Protein AF-A0A397G565-F1 (afdb_monomer_lite)

Radius of gyration: 25.74 Å; chains: 1; bounding box: 49×47×87 Å

Foldseek 3Di:
DEEPDPVCDDVVVVVCVVVVHDDDYDPDCVVCVVVVVVVVVLVVVLVVVQVVVVVVDDPPDGDPCSVVCSVVVVVCQQQDQDPQQRGGVVVCVVDPDTDTDDPDDDPDDDPDPDDDDDPPDDDDPPPDDPPDDDDDDDD

pLDDT: mean 76.7, std 20.08, range [26.91, 94.38]

InterPro domains:
  IPR001584 Integrase, catalytic core [PS50994] (1-97)
  IPR012337 Ribonuclease H-like superfamily [SSF53098] (2-96)
  IPR036397 Ribonuclease H superfamily [G3DSA:3.30.420.10] (1-128)

Sequence (139 aa):
MVDKGTEFRGEVIFLANKYNVKIYIARNKESMGIVERFNRSFEEYIYRIQDAVEMRLPPGERCREWIDNAPIFLKQYDNSVNRMIGMSPAEARKKKHVYRLASKPRKGPMGFDEEKLSFHVSVRKISTKKSTDPLLDYR

Secondary structure (DSSP, 8-state):
-B-S-GGGSTHHHHHHHHTT----B-SSGGGGHHHHHHHHHHHHHHHHHHHHHHTTSPTT----HHHHHHHHHHHHHHHSPBTTTTB-HHHHTTSS--PPPPSS---S--SS------TT-------------------

Structure (mmCIF, N/CA/C/O backbone):
data_AF-A0A397G565-F1
#
_entry.id   AF-A0A397G565-F1
#
loop_
_atom_site.group_PDB
_atom_site.id
_atom_site.type_symbol
_atom_site.label_atom_id
_atom_site.label_alt_id
_atom_site.label_comp_id
_atom_site.label_asym_id
_atom_site.label_entity_id
_atom_site.label_seq_id
_atom_site.pdbx_PDB_ins_code
_atom_site.Cartn_x
_atom_site.Cartn_y
_atom_site.Cartn_z
_atom_site.occupancy
_atom_site.B_iso_or_equiv
_atom_site.auth_seq_id
_atom_site.auth_comp_id
_atom_site.auth_asym_id
_atom_site.auth_atom_id
_atom_site.pdbx_PDB_model_num
ATOM 1 N N . MET A 1 1 ? -5.465 10.266 6.190 1.00 83.31 1 MET A N 1
ATOM 2 C CA . MET A 1 1 ? -4.310 10.860 6.892 1.00 83.31 1 MET A CA 1
ATOM 3 C C . MET A 1 1 ? -3.161 10.874 5.908 1.00 83.31 1 MET A C 1
ATOM 5 O O . MET A 1 1 ? -3.016 9.887 5.200 1.00 83.31 1 MET A O 1
ATOM 9 N N . VAL A 1 2 ? -2.447 11.984 5.801 1.00 85.50 2 VAL A N 1
ATOM 10 C CA . VAL A 1 2 ? -1.409 12.232 4.788 1.00 85.50 2 VAL A CA 1
ATOM 11 C C . VAL A 1 2 ? -0.193 12.857 5.458 1.00 85.50 2 VAL A C 1
ATOM 13 O O . VAL A 1 2 ? -0.291 13.291 6.608 1.00 85.50 2 VAL A O 1
ATOM 16 N N . ASP A 1 3 ? 0.951 12.877 4.790 1.00 83.81 3 ASP A N 1
ATOM 17 C CA . ASP A 1 3 ? 2.137 13.541 5.322 1.00 83.81 3 ASP A CA 1
ATOM 18 C C . ASP A 1 3 ? 2.039 15.078 5.184 1.00 83.81 3 ASP A C 1
ATOM 20 O O . ASP A 1 3 ? 0.982 15.640 4.889 1.00 83.81 3 ASP A O 1
ATOM 24 N N . LYS A 1 4 ? 3.133 15.788 5.480 1.00 83.19 4 LYS A N 1
ATOM 25 C CA . LYS A 1 4 ? 3.191 17.260 5.407 1.00 83.19 4 LYS A CA 1
ATOM 26 C C . LYS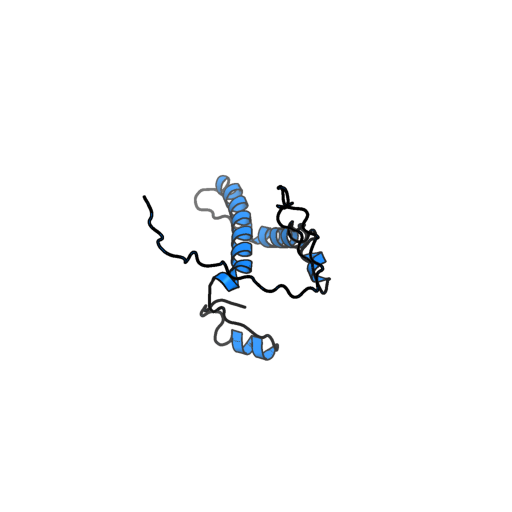 A 1 4 ? 3.535 17.783 4.004 1.00 83.19 4 LYS A C 1
ATOM 28 O O . LYS A 1 4 ? 3.884 18.971 3.900 1.00 83.19 4 LYS A O 1
ATOM 33 N N . GLY A 1 5 ? 3.453 16.926 2.982 1.00 82.31 5 GLY A N 1
ATOM 34 C CA . GLY A 1 5 ? 3.757 17.235 1.590 1.00 82.31 5 GLY A CA 1
ATOM 35 C C . GLY A 1 5 ? 3.042 18.490 1.093 1.00 82.31 5 GLY A C 1
ATOM 36 O O . GLY A 1 5 ? 1.984 18.887 1.601 1.00 82.31 5 GLY A O 1
ATOM 37 N N . THR A 1 6 ? 3.656 19.182 0.139 1.00 86.50 6 THR A N 1
ATOM 38 C CA . THR A 1 6 ? 3.078 20.399 -0.447 1.00 86.50 6 THR A CA 1
ATOM 39 C C . THR A 1 6 ? 1.902 20.079 -1.364 1.00 86.50 6 THR A C 1
ATOM 41 O O . THR A 1 6 ? 0.990 20.892 -1.482 1.00 86.50 6 THR A O 1
ATOM 44 N N . GLU A 1 7 ? 1.878 18.877 -1.932 1.00 87.31 7 GLU A N 1
ATOM 45 C CA . GLU A 1 7 ? 0.826 18.335 -2.788 1.00 87.31 7 GLU A CA 1
ATOM 46 C C . GLU A 1 7 ? -0.528 18.190 -2.080 1.00 87.31 7 GLU A C 1
ATOM 48 O O . GLU A 1 7 ? -1.565 18.289 -2.724 1.00 87.31 7 GLU A O 1
ATOM 53 N N . PHE A 1 8 ? -0.552 18.034 -0.752 1.00 83.38 8 PHE A N 1
ATOM 54 C CA . PHE A 1 8 ? -1.794 17.933 0.028 1.00 83.38 8 PHE A CA 1
ATOM 55 C C . PHE A 1 8 ? -2.309 19.287 0.542 1.00 83.38 8 PHE A C 1
ATOM 57 O O . PHE A 1 8 ? -3.197 19.333 1.398 1.00 83.38 8 PHE A O 1
ATOM 64 N N . ARG A 1 9 ? -1.748 20.401 0.057 1.00 83.31 9 ARG A N 1
ATOM 65 C CA . ARG A 1 9 ? -2.119 21.767 0.459 1.00 83.31 9 ARG A CA 1
ATOM 66 C C . ARG A 1 9 ? -2.977 22.452 -0.610 1.00 83.31 9 ARG A C 1
ATOM 68 O O . ARG A 1 9 ? -3.172 21.938 -1.705 1.00 83.31 9 ARG A O 1
ATOM 75 N N . GLY A 1 10 ? -3.495 23.635 -0.278 1.00 87.00 10 GLY A N 1
ATOM 76 C CA . GLY A 1 10 ? -4.194 24.502 -1.228 1.00 87.00 10 GLY A CA 1
ATOM 77 C C . GLY A 1 10 ? -5.479 23.879 -1.773 1.00 87.00 10 GLY A C 1
ATOM 78 O O . GLY A 1 10 ? -6.408 23.598 -1.014 1.00 87.00 10 GLY A O 1
ATOM 79 N N . GLU A 1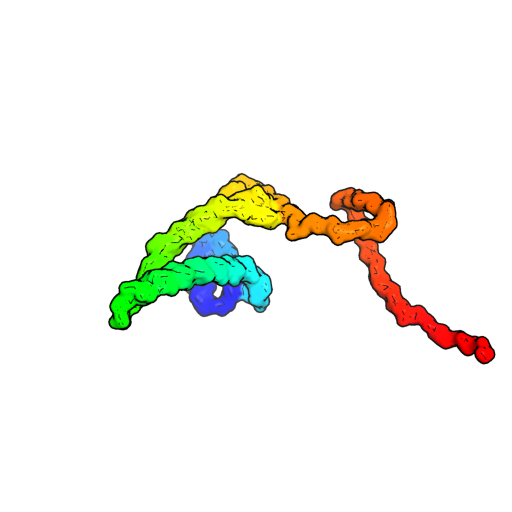 11 ? -5.522 23.666 -3.088 1.00 89.19 11 GLU A N 1
ATOM 80 C CA . GLU A 1 11 ? -6.706 23.193 -3.813 1.00 89.19 11 GLU A CA 1
ATOM 81 C C . GLU A 1 11 ? -7.211 21.830 -3.318 1.00 89.19 11 GLU A C 1
ATOM 83 O O . GLU A 1 11 ? -8.420 21.615 -3.221 1.00 89.19 11 GLU A O 1
ATOM 88 N N . VAL A 1 12 ? -6.310 20.937 -2.899 1.00 87.19 12 VAL A N 1
ATOM 89 C CA . VAL A 1 12 ? -6.691 19.621 -2.361 1.00 87.19 12 VAL A CA 1
ATOM 90 C C . VAL A 1 12 ? -7.542 19.755 -1.097 1.00 87.19 12 VAL A C 1
ATOM 92 O O . VAL A 1 12 ? -8.514 19.020 -0.924 1.00 87.19 12 VAL A O 1
ATOM 95 N N . ILE A 1 13 ? -7.234 20.728 -0.234 1.00 86.56 13 ILE A N 1
ATOM 96 C CA . ILE A 1 13 ? -8.014 20.993 0.984 1.00 86.56 13 ILE A CA 1
ATOM 97 C C . ILE A 1 13 ? -9.398 21.533 0.612 1.00 86.56 13 ILE A C 1
ATOM 99 O O . ILE A 1 13 ? -10.401 21.128 1.201 1.00 86.56 13 ILE A O 1
ATOM 103 N N . PHE A 1 14 ? -9.466 22.414 -0.388 1.00 89.44 14 PHE A N 1
ATOM 104 C CA . PHE A 1 14 ? -10.733 22.955 -0.873 1.00 89.44 14 PHE A CA 1
ATOM 105 C C . PHE A 1 14 ? -11.639 21.855 -1.447 1.00 89.44 14 PHE A C 1
ATOM 107 O O . PHE A 1 14 ? -12.806 21.749 -1.064 1.00 89.44 14 PHE A O 1
ATOM 114 N N . LEU A 1 15 ? -11.090 20.987 -2.302 1.00 93.38 15 LEU A N 1
ATOM 115 C CA . LEU A 1 15 ? -11.803 19.834 -2.857 1.00 93.38 15 LEU A CA 1
ATOM 116 C C . LEU A 1 15 ? -12.271 18.874 -1.759 1.00 93.38 15 LEU A C 1
ATOM 118 O O . LEU A 1 15 ? -13.423 18.442 -1.770 1.00 93.38 15 LEU A O 1
ATOM 122 N N . ALA A 1 16 ? -11.416 18.573 -0.783 1.00 90.56 16 ALA A N 1
ATOM 123 C CA . ALA A 1 16 ? -11.779 17.699 0.325 1.00 90.56 16 ALA A CA 1
ATOM 124 C C . ALA A 1 16 ? -12.938 18.273 1.152 1.00 90.56 16 ALA A C 1
ATOM 126 O O . ALA A 1 16 ? -13.892 17.553 1.447 1.00 90.56 16 ALA A O 1
ATOM 127 N N . ASN A 1 17 ? -12.915 19.577 1.437 1.00 90.38 17 ASN A N 1
ATOM 128 C CA . ASN A 1 17 ? -14.008 20.258 2.130 1.00 90.38 17 ASN A CA 1
ATOM 129 C C . ASN A 1 17 ? -15.314 20.217 1.323 1.00 90.38 17 ASN A C 1
ATOM 131 O O . ASN A 1 17 ? -16.368 19.949 1.899 1.00 90.38 17 ASN A O 1
ATOM 135 N N . LYS A 1 18 ? -15.253 20.404 -0.004 1.00 94.38 18 LYS A N 1
ATOM 136 C CA . LYS A 1 18 ? -16.424 20.309 -0.896 1.00 94.38 18 LYS A CA 1
ATOM 137 C C . LYS A 1 18 ? -17.108 18.940 -0.818 1.00 94.38 18 LYS A C 1
ATOM 139 O O . LYS A 1 18 ? -18.333 18.875 -0.821 1.00 94.38 18 LYS A O 1
ATOM 144 N N . TYR A 1 19 ? -16.333 17.861 -0.719 1.00 93.88 19 TYR A N 1
ATOM 145 C CA . TYR A 1 19 ? -16.854 16.494 -0.583 1.00 93.88 19 TYR A CA 1
ATOM 146 C C . TYR A 1 19 ? -17.005 16.033 0.877 1.00 93.88 19 TYR A C 1
ATOM 148 O O . TYR A 1 19 ? -17.230 14.849 1.124 1.00 93.88 19 TYR A O 1
ATOM 156 N N . ASN A 1 20 ? -16.895 16.946 1.850 1.00 92.38 20 ASN A N 1
ATOM 157 C CA . ASN A 1 20 ? -16.987 16.659 3.286 1.00 92.38 20 ASN A CA 1
ATOM 158 C C . ASN A 1 20 ? -15.999 15.568 3.767 1.00 92.38 20 ASN A C 1
ATOM 160 O O . ASN A 1 20 ? -16.281 14.787 4.680 1.00 92.38 20 ASN A O 1
ATOM 164 N N . VAL A 1 21 ? -14.822 15.506 3.144 1.00 91.56 21 VAL A N 1
ATOM 165 C CA . VAL A 1 21 ? -13.733 14.592 3.495 1.00 91.56 21 VAL A CA 1
ATOM 166 C C . VAL A 1 21 ? -12.754 15.314 4.416 1.00 91.56 21 VAL A C 1
ATOM 168 O O . VAL A 1 21 ? -12.138 16.309 4.044 1.00 91.56 21 VAL A O 1
ATOM 171 N N . LYS A 1 22 ? -12.558 14.787 5.628 1.00 88.88 22 LYS A N 1
ATOM 172 C CA . LYS A 1 22 ? -11.587 15.337 6.584 1.00 88.88 22 LYS A CA 1
ATOM 173 C C . LYS A 1 22 ? -10.186 14.800 6.297 1.00 88.88 22 LYS A C 1
ATOM 175 O O . LYS A 1 22 ? -9.917 13.611 6.484 1.00 88.88 22 LYS A O 1
ATOM 180 N N . ILE A 1 23 ? -9.276 15.683 5.893 1.00 85.62 23 ILE A N 1
ATOM 181 C CA . ILE A 1 23 ? -7.853 15.361 5.747 1.00 85.62 23 ILE A CA 1
ATOM 182 C C . ILE A 1 23 ? -7.140 15.626 7.074 1.00 85.62 23 ILE A C 1
ATOM 184 O O . ILE A 1 23 ? -7.209 16.714 7.637 1.00 85.62 23 ILE A O 1
ATOM 188 N N . TYR A 1 24 ? -6.420 14.618 7.560 1.00 86.06 24 TYR A N 1
ATOM 189 C CA . TYR A 1 24 ? -5.570 14.719 8.744 1.00 86.06 24 TYR A CA 1
ATOM 190 C C . TYR A 1 24 ? -4.106 14.687 8.323 1.00 86.06 24 TYR A C 1
ATOM 192 O O . TYR A 1 24 ? -3.695 13.747 7.644 1.00 86.06 24 TYR A O 1
ATOM 200 N N . ILE A 1 25 ? -3.328 15.676 8.751 1.00 85.00 25 ILE A N 1
ATOM 201 C CA . ILE A 1 25 ? -1.887 15.737 8.497 1.00 85.00 25 ILE A CA 1
ATOM 202 C C . ILE A 1 25 ? -1.159 15.002 9.625 1.00 85.00 25 ILE A C 1
ATOM 204 O O . ILE A 1 25 ? -1.348 15.305 10.808 1.00 85.00 25 ILE A O 1
ATOM 208 N N . ALA A 1 26 ? -0.334 14.024 9.264 1.00 83.75 26 ALA A N 1
ATOM 209 C CA . ALA A 1 26 ? 0.443 13.230 10.197 1.00 83.75 26 ALA A CA 1
ATOM 210 C C . ALA A 1 26 ? 1.466 14.113 10.927 1.00 83.75 26 ALA A C 1
ATOM 212 O O . ALA A 1 26 ? 2.186 14.919 10.330 1.00 83.75 26 ALA A O 1
ATOM 213 N N . ARG A 1 27 ? 1.539 13.957 12.251 1.00 81.38 27 ARG A N 1
ATOM 214 C CA . ARG A 1 27 ? 2.547 14.648 13.068 1.00 81.38 27 ARG A CA 1
ATOM 215 C C . ARG A 1 27 ? 3.901 13.945 12.990 1.00 81.38 27 ARG A C 1
ATOM 217 O O . ARG A 1 27 ? 4.912 14.632 12.872 1.00 81.38 27 ARG A O 1
ATOM 224 N N . ASN A 1 28 ? 3.880 12.609 12.982 1.00 82.19 28 ASN A N 1
ATOM 225 C CA . ASN A 1 28 ? 5.047 11.729 13.024 1.00 82.19 28 ASN A CA 1
ATOM 226 C C . ASN A 1 28 ? 4.961 10.678 11.902 1.00 82.19 28 ASN A C 1
ATOM 228 O O . ASN A 1 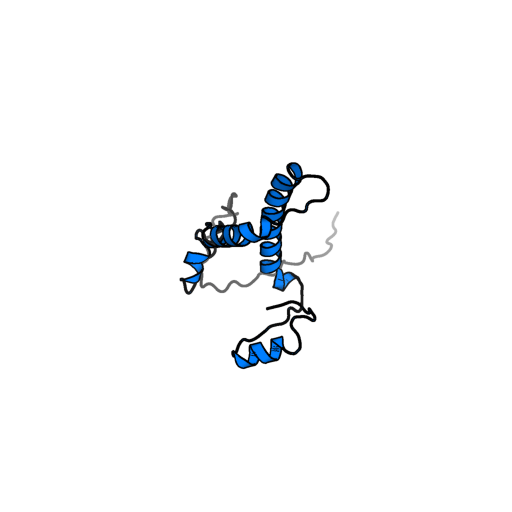28 ? 3.858 10.298 11.501 1.00 82.19 28 ASN A O 1
ATOM 232 N N . LYS A 1 29 ? 6.110 10.160 11.443 1.00 76.25 29 LYS A N 1
ATOM 233 C CA . LYS A 1 29 ? 6.167 9.122 10.392 1.00 76.25 29 LYS A CA 1
ATOM 234 C C . LYS A 1 29 ? 5.488 7.814 10.795 1.00 76.25 29 LYS A C 1
ATOM 236 O O . LYS A 1 29 ? 4.805 7.207 9.985 1.00 76.25 29 LYS A O 1
ATOM 241 N N . GLU A 1 30 ? 5.581 7.425 12.066 1.00 80.19 30 GLU A N 1
ATOM 242 C CA . GLU A 1 30 ? 4.999 6.170 12.568 1.00 80.19 30 GLU A CA 1
ATOM 243 C C . GLU A 1 30 ? 3.488 6.062 12.327 1.00 80.19 30 GLU A C 1
ATOM 245 O O . GLU A 1 30 ? 2.965 4.973 12.090 1.00 80.19 30 GLU A O 1
ATOM 250 N N . SER A 1 31 ? 2.778 7.195 12.318 1.00 80.31 31 SER A N 1
ATOM 251 C CA . SER A 1 31 ? 1.347 7.235 12.012 1.00 80.31 31 SER A CA 1
ATOM 252 C C . SER A 1 31 ? 1.045 6.766 10.579 1.00 80.31 31 SER A C 1
ATOM 254 O O . SER A 1 31 ? -0.040 6.253 10.318 1.00 80.31 31 SER A O 1
ATOM 256 N N . MET A 1 32 ? 2.009 6.890 9.665 1.00 84.62 32 MET A N 1
ATOM 257 C CA . MET A 1 32 ? 1.915 6.474 8.263 1.00 84.62 32 MET A CA 1
ATOM 258 C C . MET A 1 32 ? 2.463 5.064 8.010 1.00 84.62 32 MET A C 1
ATOM 260 O O . MET A 1 32 ? 2.454 4.610 6.867 1.00 84.62 32 MET A O 1
ATOM 264 N N . GLY A 1 33 ? 2.863 4.324 9.051 1.00 85.69 33 GLY A N 1
ATOM 265 C CA . GLY A 1 33 ? 3.521 3.023 8.896 1.00 85.69 33 GLY A CA 1
ATOM 266 C C . GLY A 1 33 ? 2.714 1.990 8.097 1.00 85.69 33 GLY A C 1
ATOM 267 O O . GLY A 1 33 ? 3.293 1.144 7.426 1.00 85.69 33 GLY A O 1
ATOM 268 N N . ILE A 1 34 ? 1.377 2.060 8.101 1.00 86.38 34 ILE A N 1
ATOM 269 C CA . ILE A 1 34 ? 0.537 1.182 7.263 1.00 86.38 34 ILE A CA 1
ATOM 270 C C . ILE A 1 34 ? 0.745 1.480 5.772 1.00 86.38 34 ILE A C 1
ATOM 272 O O . ILE A 1 34 ? 0.923 0.552 4.986 1.00 86.38 34 ILE A O 1
ATOM 276 N N . VAL A 1 35 ? 0.743 2.762 5.398 1.00 88.12 35 VAL A N 1
ATOM 277 C CA . VAL A 1 35 ? 0.939 3.209 4.012 1.00 88.12 35 VAL A CA 1
ATOM 278 C C . VAL A 1 35 ? 2.364 2.896 3.563 1.00 88.12 35 VAL A C 1
ATOM 280 O O . VAL A 1 35 ? 2.553 2.332 2.494 1.00 88.12 35 VAL A O 1
ATOM 283 N N . GLU A 1 36 ? 3.361 3.149 4.412 1.00 89.75 36 GLU A N 1
ATOM 284 C CA . GLU A 1 36 ? 4.761 2.822 4.108 1.00 89.75 36 GLU A CA 1
ATOM 285 C C . GLU A 1 36 ? 4.970 1.314 3.888 1.00 89.75 36 GLU A C 1
ATOM 287 O O . GLU A 1 36 ? 5.653 0.902 2.951 1.00 89.75 36 GLU A O 1
ATOM 292 N N . ARG A 1 37 ? 4.346 0.457 4.710 1.00 90.69 37 ARG A N 1
ATOM 293 C CA . ARG A 1 37 ? 4.410 -1.006 4.529 1.00 90.69 37 ARG A CA 1
ATOM 294 C C . ARG A 1 37 ? 3.715 -1.465 3.249 1.00 90.69 37 ARG A C 1
ATOM 296 O O . ARG A 1 37 ? 4.181 -2.425 2.633 1.00 90.69 37 ARG A O 1
ATOM 303 N N . PHE A 1 38 ? 2.621 -0.809 2.866 1.00 90.88 38 PHE A N 1
ATOM 304 C CA . PHE A 1 38 ? 1.960 -1.058 1.588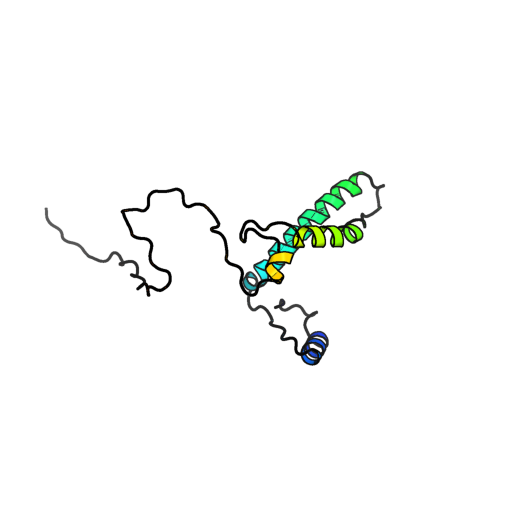 1.00 90.88 38 PHE A CA 1
ATOM 305 C C . PHE A 1 38 ? 2.868 -0.670 0.415 1.00 90.88 38 PHE A C 1
ATOM 307 O O . PHE A 1 38 ? 3.133 -1.526 -0.425 1.00 90.88 38 PHE A O 1
ATOM 314 N N . ASN A 1 39 ? 3.416 0.550 0.413 1.00 91.50 39 ASN A N 1
ATOM 315 C CA . ASN A 1 39 ? 4.311 1.037 -0.643 1.00 91.50 39 ASN A CA 1
ATOM 316 C C . ASN A 1 39 ? 5.505 0.106 -0.832 1.00 91.50 39 ASN A C 1
ATOM 318 O O . ASN A 1 39 ? 5.762 -0.334 -1.944 1.00 91.50 39 ASN A O 1
ATOM 322 N N . ARG A 1 40 ? 6.149 -0.311 0.262 1.00 93.94 40 ARG A N 1
ATOM 323 C CA . ARG A 1 40 ? 7.239 -1.288 0.195 1.00 93.94 40 ARG A CA 1
ATOM 324 C C . ARG A 1 40 ? 6.814 -2.613 -0.450 1.00 93.94 40 ARG A C 1
ATOM 326 O O . ARG A 1 40 ? 7.557 -3.171 -1.244 1.00 93.94 40 ARG A O 1
ATOM 333 N N . SER A 1 41 ? 5.634 -3.132 -0.105 1.00 92.00 41 SER A N 1
ATOM 334 C CA . SER A 1 41 ? 5.138 -4.398 -0.676 1.00 92.00 41 SER A CA 1
ATOM 335 C C . SER A 1 41 ? 4.844 -4.269 -2.175 1.00 92.00 41 SER A C 1
ATOM 337 O O . SER A 1 41 ? 5.049 -5.215 -2.930 1.00 92.00 41 SER A O 1
ATOM 339 N N . PHE A 1 42 ? 4.357 -3.101 -2.594 1.00 92.94 42 PHE A N 1
ATOM 340 C CA . PHE A 1 42 ? 4.097 -2.774 -3.991 1.00 92.94 42 PHE A CA 1
ATOM 341 C C . PHE A 1 42 ? 5.394 -2.608 -4.792 1.00 92.94 42 PHE A C 1
ATOM 343 O O . PHE A 1 42 ? 5.540 -3.203 -5.856 1.00 92.94 42 PHE A O 1
ATOM 350 N N . GLU A 1 43 ? 6.359 -1.871 -4.246 1.00 93.19 43 GLU A N 1
ATOM 351 C CA . GLU A 1 43 ? 7.692 -1.691 -4.822 1.00 93.19 43 GLU A CA 1
ATOM 352 C C . GLU A 1 43 ? 8.410 -3.031 -5.000 1.00 93.19 43 GLU A C 1
ATOM 354 O O . GLU A 1 43 ? 8.868 -3.340 -6.096 1.00 93.19 43 GLU A O 1
ATOM 359 N N . GLU A 1 44 ? 8.441 -3.877 -3.964 1.00 93.44 44 GLU A N 1
ATOM 360 C CA . GLU A 1 44 ? 9.049 -5.214 -4.039 1.00 93.44 44 GLU A CA 1
ATOM 361 C C . GLU A 1 44 ? 8.408 -6.090 -5.132 1.00 93.44 44 GLU A C 1
ATOM 363 O O . GLU A 1 44 ? 9.095 -6.911 -5.742 1.00 93.44 44 GLU A O 1
ATOM 368 N N . TYR A 1 45 ? 7.108 -5.932 -5.398 1.00 91.56 45 TYR A N 1
ATOM 369 C CA . TYR A 1 45 ? 6.428 -6.634 -6.488 1.00 91.56 45 TYR A CA 1
ATOM 370 C C . TYR A 1 45 ? 6.827 -6.085 -7.863 1.00 91.56 45 TYR A C 1
ATOM 372 O O . TYR A 1 45 ? 7.155 -6.863 -8.758 1.00 91.56 45 TYR A O 1
ATOM 380 N N . ILE A 1 46 ? 6.832 -4.759 -8.025 1.00 91.75 46 ILE A N 1
ATOM 381 C CA . ILE A 1 46 ? 7.188 -4.106 -9.290 1.00 91.75 46 ILE A CA 1
ATOM 382 C C . ILE A 1 46 ? 8.640 -4.374 -9.666 1.00 91.75 46 ILE A C 1
ATOM 384 O O . ILE A 1 46 ? 8.895 -4.743 -10.811 1.00 91.75 46 ILE A O 1
ATOM 388 N N . TYR A 1 47 ? 9.576 -4.247 -8.723 1.00 90.69 47 TYR A N 1
ATOM 389 C CA . TYR A 1 47 ? 10.995 -4.452 -9.009 1.00 90.69 47 TYR A CA 1
ATOM 390 C C . TYR A 1 47 ? 11.271 -5.859 -9.534 1.00 90.69 47 TYR A C 1
ATOM 392 O O . TYR A 1 47 ? 12.025 -6.016 -10.482 1.00 90.69 47 TYR A O 1
ATOM 400 N N . ARG A 1 48 ? 10.575 -6.883 -9.024 1.00 89.44 48 ARG A N 1
ATOM 401 C CA . ARG A 1 48 ? 10.709 -8.253 -9.548 1.00 89.44 48 ARG A CA 1
ATOM 402 C C . ARG A 1 48 ? 10.303 -8.376 -11.015 1.00 89.44 48 ARG A C 1
ATOM 404 O O . ARG A 1 48 ? 10.912 -9.149 -11.747 1.00 89.44 48 ARG A O 1
ATOM 411 N N . ILE A 1 49 ? 9.260 -7.660 -11.428 1.00 87.94 49 ILE A N 1
ATOM 412 C CA . ILE A 1 49 ? 8.804 -7.648 -12.824 1.00 87.94 49 ILE A CA 1
ATOM 413 C C . ILE A 1 49 ? 9.797 -6.867 -13.673 1.00 87.94 49 ILE A C 1
ATOM 415 O O . ILE A 1 49 ? 10.209 -7.346 -14.725 1.00 87.94 49 ILE A O 1
ATOM 419 N N . GLN A 1 50 ? 10.205 -5.693 -13.195 1.00 88.19 50 GLN A N 1
ATOM 420 C CA . GLN A 1 50 ? 11.188 -4.861 -13.868 1.00 88.19 50 GLN A CA 1
ATOM 421 C C . GLN A 1 50 ? 12.485 -5.637 -14.116 1.00 88.19 50 GLN A C 1
ATOM 423 O O . GLN A 1 50 ? 12.893 -5.739 -15.268 1.00 88.19 50 GLN A O 1
ATOM 428 N N . ASP A 1 51 ? 13.050 -6.278 -13.093 1.00 87.56 51 ASP A N 1
ATOM 429 C CA . ASP A 1 51 ? 14.272 -7.082 -13.201 1.00 87.56 51 ASP A CA 1
ATOM 430 C C . ASP A 1 51 ? 14.120 -8.225 -14.221 1.00 87.56 51 ASP A C 1
ATOM 432 O O . ASP A 1 51 ? 15.015 -8.475 -15.029 1.00 87.56 51 ASP A O 1
ATOM 436 N N . ALA A 1 52 ? 12.973 -8.914 -14.226 1.00 87.44 52 ALA A N 1
ATOM 437 C CA . ALA A 1 52 ? 12.720 -10.029 -15.141 1.00 87.44 52 ALA A CA 1
ATOM 438 C C . ALA A 1 52 ? 12.589 -9.594 -16.613 1.00 87.44 52 ALA A C 1
ATOM 440 O O . ALA A 1 52 ? 12.929 -10.366 -17.517 1.00 87.44 52 ALA A O 1
ATOM 441 N N . VAL A 1 53 ? 12.075 -8.386 -16.852 1.00 87.69 53 VAL A N 1
ATOM 442 C CA . VAL A 1 53 ? 11.833 -7.833 -18.192 1.00 87.69 53 VAL A CA 1
ATOM 443 C C . VAL A 1 53 ? 13.070 -7.110 -18.712 1.00 87.69 53 VAL A C 1
ATOM 445 O O . VAL A 1 53 ? 13.472 -7.344 -19.848 1.00 87.69 53 VAL A O 1
ATOM 448 N N . GLU A 1 54 ? 13.718 -6.283 -17.889 1.00 87.00 54 GLU A N 1
ATOM 449 C CA . GLU A 1 54 ? 14.891 -5.495 -18.286 1.00 87.00 54 GLU A CA 1
ATOM 450 C C . GLU A 1 54 ? 16.071 -6.374 -18.703 1.00 87.00 54 GLU A C 1
ATOM 452 O O . GLU A 1 54 ? 16.765 -6.026 -19.653 1.00 87.00 54 GLU A O 1
ATOM 457 N N . MET A 1 55 ? 16.240 -7.562 -18.107 1.00 85.81 55 MET A N 1
ATOM 458 C CA . MET A 1 55 ? 17.242 -8.539 -18.565 1.00 85.81 55 MET A CA 1
ATOM 459 C C . MET A 1 55 ? 17.039 -9.015 -20.014 1.00 85.81 55 MET A C 1
ATOM 461 O O . MET A 1 55 ? 17.955 -9.589 -20.601 1.00 85.81 55 MET A O 1
ATOM 465 N N . ARG A 1 56 ? 15.846 -8.828 -20.586 1.00 86.69 56 ARG A N 1
ATOM 466 C CA . ARG A 1 56 ? 15.499 -9.237 -21.956 1.00 86.69 56 ARG A CA 1
ATOM 467 C C . ARG A 1 56 ? 15.428 -8.062 -22.925 1.00 86.69 56 ARG A C 1
ATOM 469 O O . ARG A 1 56 ? 15.320 -8.293 -24.128 1.00 86.69 56 ARG A O 1
ATOM 476 N N . LEU A 1 57 ? 15.442 -6.830 -22.420 1.00 87.25 57 LEU A N 1
ATOM 477 C CA . LEU A 1 57 ? 15.311 -5.638 -23.243 1.00 87.25 57 LEU A CA 1
ATOM 478 C C . LEU A 1 57 ? 16.655 -5.249 -23.877 1.00 87.25 57 LEU A C 1
ATOM 480 O O . LEU A 1 57 ? 17.715 -5.461 -23.280 1.00 87.25 57 LEU A O 1
ATOM 484 N N . PRO A 1 58 ? 16.631 -4.648 -25.077 1.00 87.38 58 PRO A N 1
ATOM 485 C CA . PRO A 1 58 ? 17.816 -4.041 -25.659 1.00 87.38 58 PRO A CA 1
ATOM 486 C C . PRO A 1 58 ? 18.384 -2.928 -24.760 1.00 87.38 58 PRO A C 1
ATOM 488 O O . PRO A 1 58 ? 17.628 -2.232 -24.072 1.00 87.38 58 PRO A O 1
ATOM 491 N N . PRO A 1 59 ? 19.708 -2.689 -24.794 1.00 84.25 59 PRO A N 1
ATOM 492 C CA . PRO A 1 59 ? 20.315 -1.574 -24.077 1.00 84.25 59 PRO A CA 1
ATOM 493 C C . PRO A 1 59 ? 19.670 -0.235 -24.461 1.00 84.25 59 PRO A C 1
ATOM 495 O O . PRO A 1 59 ? 19.607 0.118 -25.636 1.00 84.25 59 PRO A O 1
ATOM 498 N N . GLY A 1 60 ? 19.222 0.527 -23.461 1.00 83.50 60 GLY A N 1
ATOM 499 C CA . GLY A 1 60 ? 18.613 1.851 -23.643 1.00 83.50 60 GLY A CA 1
ATOM 500 C C . GLY A 1 60 ? 17.083 1.868 -23.601 1.00 83.50 60 GLY A C 1
ATOM 501 O O . GLY A 1 60 ? 16.498 2.944 -23.460 1.00 83.50 60 GLY A O 1
ATOM 502 N N . GLU A 1 61 ? 16.426 0.707 -23.642 1.00 86.06 61 GLU A N 1
ATOM 503 C CA . GLU A 1 61 ? 14.986 0.609 -23.403 1.00 86.06 61 GLU A CA 1
ATOM 504 C C . GLU A 1 61 ? 14.672 0.484 -21.906 1.00 86.06 61 GLU A C 1
ATOM 506 O O . GLU A 1 61 ? 15.415 -0.130 -21.143 1.00 86.06 61 GLU A O 1
ATOM 511 N N . ARG A 1 62 ? 13.565 1.097 -21.466 1.00 82.56 62 ARG A N 1
ATOM 512 C CA . ARG A 1 62 ? 13.106 1.044 -20.067 1.00 82.56 62 ARG A CA 1
ATOM 513 C C . ARG A 1 62 ? 11.801 0.278 -19.959 1.00 82.56 62 ARG A C 1
ATOM 515 O O . ARG A 1 62 ? 10.872 0.538 -20.726 1.00 82.56 62 ARG A O 1
ATOM 522 N N . CYS A 1 63 ? 11.706 -0.594 -18.960 1.00 82.81 63 CYS A N 1
ATOM 523 C CA . CYS A 1 63 ? 10.496 -1.362 -18.709 1.00 82.81 63 CYS A CA 1
ATOM 524 C C . CYS A 1 63 ? 9.321 -0.445 -18.321 1.00 82.81 63 CYS A C 1
ATOM 526 O O . CYS A 1 63 ? 9.418 0.390 -17.417 1.00 82.81 63 CYS A O 1
ATOM 528 N N . ARG A 1 64 ? 8.187 -0.612 -19.012 1.00 85.94 64 ARG A N 1
ATOM 529 C CA . ARG A 1 64 ? 6.902 0.042 -18.692 1.00 85.94 64 ARG A CA 1
ATOM 530 C C . ARG A 1 64 ? 5.816 -0.949 -18.276 1.00 85.94 64 ARG A C 1
ATOM 532 O O . ARG A 1 64 ? 4.735 -0.519 -17.889 1.00 85.94 64 ARG A O 1
ATOM 539 N N . GLU A 1 65 ? 6.110 -2.250 -18.292 1.00 86.19 65 GLU A N 1
ATOM 540 C CA . GLU A 1 65 ? 5.144 -3.307 -17.956 1.00 86.19 65 GLU A CA 1
ATOM 541 C C . GLU A 1 65 ? 4.609 -3.192 -16.524 1.00 86.19 65 GLU A C 1
ATOM 543 O O . GLU A 1 65 ? 3.524 -3.687 -16.219 1.00 86.19 65 GLU A O 1
ATOM 548 N N . TRP A 1 66 ? 5.331 -2.515 -15.626 1.00 83.88 66 TRP A N 1
ATOM 549 C CA . TRP A 1 66 ? 4.860 -2.271 -14.264 1.00 83.88 66 TRP A CA 1
ATOM 550 C C . TRP A 1 66 ? 3.527 -1.502 -14.219 1.00 83.88 66 TRP A C 1
ATOM 552 O O . TRP A 1 66 ? 2.761 -1.700 -13.276 1.00 83.88 66 TRP A O 1
ATOM 562 N N . ILE A 1 67 ? 3.219 -0.681 -15.234 1.00 87.69 67 ILE A N 1
ATOM 563 C CA . ILE A 1 67 ? 1.949 0.056 -15.342 1.00 87.69 67 ILE A CA 1
ATOM 564 C C . ILE A 1 67 ? 0.782 -0.926 -15.489 1.00 87.69 67 ILE A C 1
ATOM 566 O O . ILE A 1 67 ? -0.190 -0.844 -14.739 1.00 87.69 67 ILE A O 1
ATOM 570 N N . ASP A 1 68 ? 0.911 -1.899 -16.391 1.00 89.69 68 ASP A N 1
ATOM 571 C CA . ASP A 1 68 ? -0.125 -2.906 -16.652 1.00 89.69 68 ASP A CA 1
ATOM 572 C C . ASP A 1 68 ? -0.233 -3.927 -15.511 1.00 89.69 68 ASP A C 1
ATOM 574 O O . ASP A 1 68 ? -1.303 -4.477 -15.234 1.00 89.69 68 ASP A O 1
ATOM 578 N N . ASN A 1 69 ? 0.868 -4.149 -14.792 1.00 90.56 69 ASN A N 1
ATOM 579 C CA . ASN A 1 69 ? 0.922 -5.069 -13.662 1.00 90.56 69 ASN A CA 1
ATOM 580 C C . ASN A 1 69 ? 0.432 -4.463 -12.338 1.00 90.56 69 ASN A C 1
ATOM 582 O O . ASN A 1 69 ? 0.046 -5.210 -11.433 1.00 90.56 69 ASN A O 1
ATOM 586 N N . ALA A 1 70 ? 0.402 -3.136 -12.198 1.00 89.31 70 ALA A N 1
ATOM 587 C CA . ALA A 1 70 ? -0.058 -2.489 -10.972 1.00 89.31 70 ALA A CA 1
ATOM 588 C C . ALA A 1 70 ? -1.523 -2.839 -10.613 1.00 89.31 70 ALA A C 1
ATOM 590 O O . ALA A 1 70 ? -1.777 -3.215 -9.462 1.00 89.31 70 ALA A O 1
ATOM 591 N N . PRO A 1 71 ? -2.494 -2.828 -11.551 1.00 93.38 71 PRO A N 1
ATOM 592 C CA . PRO A 1 71 ? -3.850 -3.312 -11.286 1.00 93.38 71 PRO A CA 1
ATOM 593 C C . PRO A 1 71 ? -3.906 -4.789 -10.874 1.00 93.38 71 PRO A C 1
ATOM 595 O O . PRO A 1 71 ? -4.716 -5.163 -10.021 1.00 93.38 71 PRO A O 1
ATOM 598 N N . ILE A 1 72 ? -3.039 -5.630 -11.450 1.00 93.12 72 ILE A N 1
ATOM 599 C CA . ILE A 1 72 ? -2.959 -7.062 -11.125 1.00 93.12 72 ILE A CA 1
ATOM 600 C C . ILE A 1 72 ? -2.522 -7.234 -9.669 1.00 93.12 72 ILE A C 1
ATOM 602 O O . ILE A 1 72 ? -3.176 -7.964 -8.918 1.00 93.12 72 ILE A O 1
ATOM 606 N N . PHE A 1 73 ? -1.490 -6.498 -9.244 1.00 92.25 73 PHE A N 1
ATOM 607 C CA . PHE A 1 73 ? -1.053 -6.479 -7.851 1.00 92.25 73 PHE A CA 1
ATOM 608 C C . PHE A 1 73 ? -2.179 -6.061 -6.910 1.00 92.25 73 PHE A C 1
ATOM 610 O O . PHE A 1 73 ? -2.425 -6.746 -5.923 1.00 92.25 73 PHE A O 1
ATOM 617 N N . LEU A 1 74 ? -2.882 -4.964 -7.207 1.00 92.62 74 LEU A N 1
ATOM 618 C CA . LEU A 1 74 ? -3.963 -4.474 -6.346 1.00 92.62 74 LEU A CA 1
ATOM 619 C C . LEU A 1 74 ? -5.070 -5.519 -6.195 1.00 92.62 74 LEU A C 1
ATOM 621 O O . LEU A 1 74 ? -5.519 -5.793 -5.081 1.00 92.62 74 LEU A O 1
ATOM 625 N N . LYS A 1 75 ? -5.455 -6.165 -7.302 1.00 94.12 75 LYS A N 1
ATOM 626 C CA . LYS A 1 75 ? -6.438 -7.251 -7.291 1.00 94.12 75 LYS A CA 1
ATOM 627 C C . LYS A 1 75 ? -5.953 -8.440 -6.463 1.00 94.12 75 LYS A C 1
ATOM 629 O O . LYS A 1 75 ? -6.738 -9.011 -5.706 1.00 94.12 75 LYS A O 1
ATOM 634 N N . GLN A 1 76 ? -4.685 -8.822 -6.582 1.00 93.12 76 GLN A N 1
ATOM 635 C CA . GLN A 1 76 ? -4.110 -9.897 -5.777 1.00 93.12 76 GLN A CA 1
ATOM 636 C C . GLN A 1 76 ? -4.062 -9.515 -4.294 1.00 93.12 76 GLN A C 1
ATOM 638 O O . GLN A 1 76 ? -4.459 -10.310 -3.445 1.00 93.12 76 GLN A O 1
ATOM 643 N N . TYR A 1 77 ? -3.626 -8.297 -3.980 1.00 91.56 77 TYR A N 1
ATOM 644 C CA . TYR A 1 77 ? -3.510 -7.785 -2.620 1.00 91.56 77 TYR A CA 1
ATOM 645 C C . TYR A 1 77 ? -4.865 -7.799 -1.905 1.00 91.56 77 TYR A C 1
ATOM 647 O O . TYR A 1 77 ? -4.973 -8.371 -0.818 1.00 91.56 77 TYR A O 1
ATOM 655 N N . ASP A 1 78 ? -5.911 -7.265 -2.544 1.00 92.50 78 ASP A N 1
ATOM 656 C CA . ASP A 1 78 ? -7.259 -7.187 -1.969 1.00 92.50 78 ASP A CA 1
ATOM 657 C C . ASP A 1 78 ? -7.912 -8.561 -1.748 1.00 92.50 78 ASP A C 1
ATOM 659 O O . ASP A 1 78 ? -8.735 -8.702 -0.841 1.00 92.50 78 ASP A O 1
ATOM 663 N N . ASN A 1 79 ? -7.539 -9.575 -2.535 1.00 94.00 79 ASN A N 1
ATOM 664 C CA . ASN A 1 79 ? -8.086 -10.934 -2.434 1.00 94.00 79 ASN A CA 1
ATOM 665 C C . ASN A 1 79 ? -7.181 -11.907 -1.655 1.00 94.00 79 ASN A C 1
ATOM 667 O O . ASN A 1 79 ? -7.599 -13.019 -1.339 1.00 94.00 79 ASN A O 1
ATOM 671 N N . SER A 1 80 ? -5.951 -11.512 -1.317 1.00 91.50 80 SER A N 1
ATOM 672 C CA . SER A 1 80 ? -5.023 -12.353 -0.557 1.00 91.50 80 SER A CA 1
ATOM 673 C C . SER A 1 80 ? -5.413 -12.433 0.920 1.00 91.50 80 SER A C 1
ATOM 675 O O . SER A 1 80 ? -5.733 -11.428 1.555 1.00 91.50 80 SER A O 1
ATOM 677 N N . VAL A 1 81 ? -5.371 -13.636 1.499 1.00 89.88 81 VAL A N 1
ATOM 678 C CA . VAL A 1 81 ? -5.664 -13.829 2.925 1.00 89.88 81 VAL A CA 1
ATOM 679 C C . VAL A 1 81 ? -4.542 -13.229 3.765 1.00 89.88 81 VAL A C 1
ATOM 681 O O . VAL A 1 81 ? -3.391 -13.665 3.717 1.00 89.88 81 VAL A O 1
ATOM 684 N N . ASN A 1 82 ? -4.880 -12.246 4.596 1.00 85.88 82 ASN A N 1
ATOM 685 C CA . ASN A 1 82 ? -3.916 -11.644 5.502 1.00 85.88 82 ASN A CA 1
ATOM 686 C C . ASN A 1 82 ? -3.803 -12.476 6.786 1.00 85.88 82 ASN A C 1
ATOM 688 O O . ASN A 1 82 ? -4.757 -12.609 7.553 1.00 85.88 82 ASN A O 1
ATOM 692 N N . ARG A 1 83 ? -2.591 -12.970 7.066 1.00 85.31 83 ARG A N 1
ATOM 693 C CA . ARG A 1 83 ? -2.264 -13.812 8.230 1.00 85.31 83 ARG A CA 1
ATOM 694 C C . ARG A 1 83 ? -2.730 -13.244 9.577 1.00 85.31 83 ARG A C 1
ATOM 696 O O . ARG A 1 83 ? -3.041 -14.010 10.479 1.00 85.31 83 ARG A O 1
ATOM 703 N N . MET A 1 84 ? -2.758 -11.921 9.743 1.00 82.88 84 MET A N 1
ATOM 704 C CA . MET A 1 84 ? -3.124 -11.292 11.021 1.00 82.88 84 MET A CA 1
ATOM 705 C C . MET A 1 84 ? -4.631 -11.238 11.276 1.00 82.88 84 MET A C 1
ATOM 707 O O . MET A 1 84 ? -5.030 -11.021 12.415 1.00 82.88 84 MET A O 1
ATOM 711 N N . ILE A 1 85 ? -5.460 -11.380 10.245 1.00 86.81 85 ILE A N 1
ATOM 712 C CA . ILE A 1 85 ? -6.928 -11.320 10.352 1.00 86.81 85 ILE A CA 1
ATOM 713 C C . ILE A 1 85 ? -7.597 -12.618 9.889 1.00 86.81 85 ILE A C 1
ATOM 715 O O . ILE A 1 85 ? -8.763 -12.840 10.193 1.00 86.81 85 ILE A O 1
ATOM 719 N N . GLY A 1 86 ? -6.870 -13.477 9.170 1.00 87.38 86 GLY A N 1
ATOM 720 C CA . GLY A 1 86 ? -7.367 -14.754 8.659 1.00 87.38 86 GLY A CA 1
ATOM 721 C C . GLY A 1 86 ? -8.368 -14.627 7.512 1.00 87.38 86 GLY A C 1
ATOM 722 O O . GLY A 1 86 ? -9.053 -15.593 7.212 1.00 87.38 86 GLY A O 1
ATOM 723 N N . MET A 1 87 ? -8.480 -13.452 6.890 1.00 92.75 87 MET A N 1
ATOM 724 C CA . MET A 1 87 ? -9.370 -13.198 5.753 1.00 92.75 87 MET A CA 1
ATOM 725 C C . MET A 1 87 ? -8.741 -12.200 4.781 1.00 92.75 87 MET A C 1
ATOM 727 O O . MET A 1 87 ? -7.716 -11.580 5.097 1.00 92.75 87 MET A O 1
ATOM 731 N N . SER A 1 88 ? -9.342 -12.048 3.606 1.00 93.56 88 SER A N 1
ATOM 732 C CA . SER A 1 88 ? -8.890 -11.070 2.615 1.00 93.56 88 SER A CA 1
ATOM 733 C C . SER A 1 88 ? -9.336 -9.639 2.962 1.00 93.56 88 SER A C 1
ATOM 735 O O . SER A 1 88 ? -10.375 -9.455 3.609 1.00 93.56 88 SER A O 1
ATOM 737 N N . PRO A 1 89 ? -8.595 -8.592 2.545 1.00 92.31 89 PRO A N 1
ATOM 738 C CA . PRO A 1 89 ? -9.047 -7.206 2.674 1.00 92.31 89 PRO A CA 1
ATOM 739 C C . PRO A 1 89 ? -10.429 -6.942 2.055 1.00 92.31 89 PRO A C 1
ATOM 741 O O . PRO A 1 89 ? -11.225 -6.197 2.634 1.00 92.31 89 PRO A O 1
ATOM 744 N N . ALA A 1 90 ? -10.746 -7.570 0.919 1.00 94.12 90 ALA A N 1
ATOM 745 C CA . ALA A 1 90 ? -12.044 -7.444 0.256 1.00 94.12 90 ALA A CA 1
ATOM 746 C C . ALA A 1 90 ? -13.204 -7.956 1.128 1.00 94.12 90 ALA A C 1
ATOM 748 O O . ALA A 1 90 ? -14.267 -7.334 1.189 1.00 94.12 90 ALA A O 1
ATOM 749 N N . GLU A 1 91 ? -13.004 -9.061 1.846 1.00 93.00 91 GLU A N 1
ATOM 750 C CA . GLU A 1 91 ? -13.981 -9.582 2.808 1.00 93.00 91 GLU A CA 1
ATOM 751 C C . GLU A 1 91 ? -14.026 -8.744 4.086 1.00 93.00 91 GLU A C 1
ATOM 753 O O . GLU A 1 91 ? -15.108 -8.466 4.608 1.00 93.00 91 GLU A O 1
ATOM 758 N N . ALA A 1 92 ? -12.864 -8.308 4.577 1.00 92.06 92 ALA A N 1
ATOM 759 C CA . ALA A 1 92 ? -12.746 -7.482 5.773 1.00 92.06 92 ALA A CA 1
ATOM 760 C C . ALA A 1 92 ? -13.505 -6.154 5.631 1.00 92.06 92 ALA A C 1
ATOM 762 O O . ALA A 1 92 ? -14.183 -5.735 6.566 1.00 92.06 92 ALA A O 1
ATOM 763 N N . ARG A 1 93 ? -13.458 -5.528 4.448 1.00 91.81 93 ARG A N 1
ATOM 764 C CA . ARG A 1 93 ? -14.131 -4.251 4.150 1.00 91.81 93 ARG A CA 1
ATOM 765 C C . ARG A 1 93 ? -15.656 -4.323 4.257 1.00 91.81 93 ARG A C 1
ATOM 767 O O . ARG A 1 93 ? -16.295 -3.316 4.537 1.00 91.81 93 ARG A O 1
ATOM 774 N N . LYS A 1 94 ? -16.237 -5.509 4.049 1.00 93.75 94 LYS A N 1
ATOM 775 C CA . LYS A 1 94 ? -17.687 -5.747 4.163 1.00 93.75 94 LYS A CA 1
ATOM 776 C C . LYS A 1 94 ? -18.148 -5.871 5.618 1.00 93.75 94 LYS A C 1
ATOM 778 O O . LYS A 1 94 ? -19.345 -5.824 5.885 1.00 93.75 94 LYS A O 1
ATOM 783 N N . LYS A 1 95 ? -17.223 -6.060 6.564 1.00 91.75 95 LYS A N 1
ATOM 784 C CA . LYS A 1 95 ? -17.524 -6.253 7.986 1.00 91.75 95 LYS A CA 1
ATOM 785 C C . LYS A 1 95 ? -17.386 -4.936 8.744 1.00 91.75 95 LYS A C 1
ATOM 787 O O . LYS A 1 95 ? -16.466 -4.163 8.509 1.00 91.75 95 LYS A O 1
ATOM 792 N N . LYS A 1 96 ? -18.269 -4.712 9.722 1.00 89.50 96 LYS A N 1
ATOM 793 C CA . LYS A 1 96 ? -18.205 -3.533 10.606 1.00 89.50 96 LYS A CA 1
ATOM 7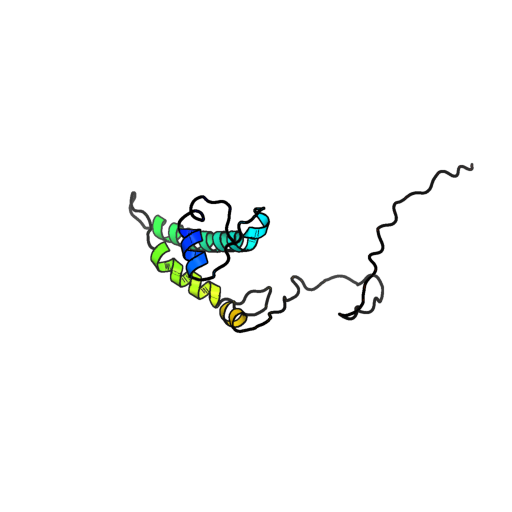94 C C . LYS A 1 96 ? -16.994 -3.576 11.548 1.00 89.50 96 LYS A C 1
ATOM 796 O O . LYS A 1 96 ? -16.397 -2.545 11.838 1.00 89.50 96 LYS A O 1
ATOM 801 N N . HIS A 1 97 ? -16.633 -4.772 12.012 1.00 87.19 97 HIS A N 1
ATOM 802 C CA . HIS A 1 97 ? -15.493 -5.013 12.891 1.00 87.19 97 HIS A CA 1
ATOM 803 C C . HIS A 1 97 ? -14.754 -6.281 12.456 1.00 87.19 97 HIS A C 1
ATOM 805 O O . HIS A 1 97 ? -15.377 -7.263 12.048 1.00 87.19 97 HIS A O 1
ATOM 811 N N . VAL A 1 98 ? -13.425 -6.259 12.558 1.00 86.12 98 VAL A N 1
ATOM 812 C CA . VAL A 1 98 ? -12.552 -7.399 12.254 1.00 86.12 98 VAL A CA 1
ATOM 813 C C . VAL A 1 98 ? -11.618 -7.607 13.435 1.00 86.12 98 VAL A C 1
ATOM 815 O O . VAL A 1 98 ? -10.914 -6.687 13.851 1.00 86.12 98 VAL A O 1
ATOM 818 N N . TYR A 1 99 ? -11.622 -8.818 13.980 1.00 84.81 99 TYR A N 1
ATOM 819 C CA . TYR A 1 99 ? -10.754 -9.183 15.090 1.00 84.81 99 TYR A CA 1
ATOM 820 C C . TYR A 1 99 ? -9.397 -9.654 14.574 1.00 84.81 99 TYR A C 1
ATOM 822 O O . TYR A 1 99 ? -9.294 -10.337 13.556 1.00 84.81 99 TYR A O 1
ATOM 830 N N . ARG A 1 100 ? -8.342 -9.272 15.293 1.00 81.00 100 ARG A N 1
ATOM 831 C CA . ARG A 1 100 ? -6.969 -9.678 14.996 1.00 81.00 100 ARG A CA 1
ATOM 832 C C . ARG A 1 100 ? -6.709 -11.072 15.574 1.00 81.00 100 ARG A C 1
ATOM 834 O O . ARG A 1 100 ? -6.942 -11.302 16.757 1.00 81.00 100 ARG A O 1
ATOM 841 N N . LEU A 1 101 ? -6.158 -11.964 14.759 1.00 82.00 101 LEU A N 1
ATOM 842 C CA . LEU A 1 101 ? -5.603 -13.243 15.192 1.00 82.00 101 LEU A CA 1
ATOM 843 C C . LEU A 1 101 ? -4.280 -13.037 15.942 1.00 82.00 101 LEU A C 1
ATOM 845 O O . LEU A 1 101 ? -3.507 -12.121 15.649 1.00 82.00 101 LEU A O 1
ATOM 849 N N . ALA A 1 102 ? -3.990 -13.912 16.905 1.00 74.69 102 ALA A N 1
ATOM 850 C CA . ALA A 1 102 ? -2.728 -13.874 17.635 1.00 74.69 102 ALA A CA 1
ATOM 851 C C . ALA A 1 102 ? -1.533 -14.004 16.668 1.00 74.69 102 ALA A C 1
ATOM 853 O O . ALA A 1 102 ? -1.501 -14.886 15.814 1.00 74.69 102 ALA A O 1
ATOM 854 N N . SER A 1 103 ? -0.534 -13.125 16.801 1.00 63.19 103 SER A N 1
ATOM 855 C CA . SER A 1 103 ? 0.616 -13.059 15.884 1.00 63.19 103 SER A CA 1
ATOM 856 C C . SER A 1 103 ? 1.562 -14.259 15.996 1.00 63.19 103 SER A C 1
ATOM 858 O O . SER A 1 103 ? 2.272 -14.567 15.037 1.00 63.19 103 SER A O 1
ATOM 860 N N . LYS A 1 104 ? 1.568 -14.935 17.151 1.00 63.44 104 LYS A N 1
ATOM 861 C CA . LYS A 1 104 ? 2.254 -16.205 17.401 1.00 63.44 104 LYS A CA 1
ATOM 862 C C . LYS A 1 104 ? 1.419 -17.060 18.364 1.00 63.44 104 LYS A C 1
ATOM 864 O O . LYS A 1 104 ? 0.870 -16.499 19.316 1.00 63.44 104 LYS A O 1
ATOM 869 N N . PRO A 1 105 ? 1.368 -18.394 18.198 1.00 57.22 105 PRO A N 1
A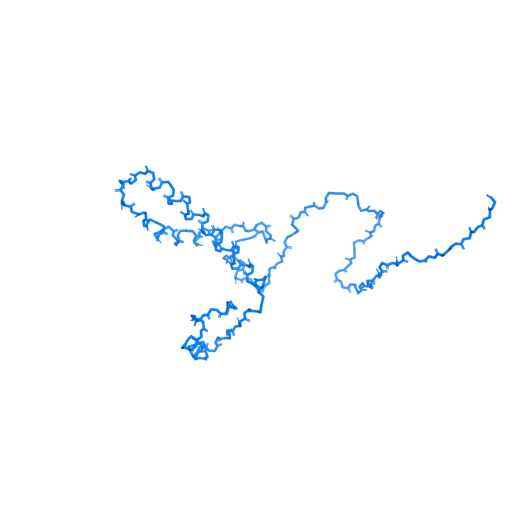TOM 870 C CA . PRO A 1 105 ? 1.014 -19.262 19.311 1.00 57.22 105 PRO A CA 1
ATOM 871 C C . PRO A 1 105 ? 2.081 -19.076 20.397 1.00 57.22 105 PRO A C 1
ATOM 873 O O . PRO A 1 105 ? 3.281 -19.166 20.122 1.00 57.22 105 PRO A O 1
ATOM 876 N N . ARG A 1 106 ? 1.669 -18.753 21.624 1.00 57.94 106 ARG A N 1
ATOM 877 C CA . ARG A 1 106 ? 2.596 -18.640 22.753 1.00 57.94 106 ARG A CA 1
ATOM 878 C C . ARG A 1 106 ? 3.116 -20.048 23.061 1.00 57.94 106 ARG A C 1
ATOM 880 O O . ARG A 1 106 ? 2.344 -20.897 23.487 1.00 57.94 106 ARG A O 1
ATOM 887 N N . LYS A 1 107 ? 4.398 -20.310 22.800 1.00 52.56 107 LYS A N 1
ATOM 888 C CA . LYS A 1 107 ? 5.082 -21.536 23.234 1.00 52.56 107 LYS A CA 1
ATOM 889 C C . LYS A 1 107 ? 5.880 -21.214 24.494 1.00 52.56 107 LYS A C 1
ATOM 891 O O . LYS A 1 107 ? 6.863 -20.485 24.418 1.00 52.56 107 LYS A O 1
ATOM 896 N N . GLY A 1 108 ? 5.420 -21.719 25.631 1.00 61.72 108 GLY A N 1
ATOM 897 C CA . GLY A 1 108 ? 6.083 -21.609 26.929 1.00 61.72 108 GLY A CA 1
ATOM 898 C C . GLY A 1 108 ? 5.086 -21.869 28.062 1.00 61.72 108 GLY A C 1
ATOM 899 O O . GLY A 1 108 ? 3.917 -21.507 27.898 1.00 61.72 108 GLY A O 1
ATOM 900 N N . PRO A 1 109 ? 5.506 -22.498 29.173 1.00 51.50 109 PRO A N 1
ATOM 901 C CA . PRO A 1 109 ? 4.648 -22.642 30.344 1.00 51.50 109 PRO A CA 1
ATOM 902 C C . PRO A 1 109 ? 4.223 -21.248 30.831 1.00 51.50 109 PRO A C 1
ATOM 904 O O . PRO A 1 109 ? 5.045 -20.329 30.889 1.00 51.50 109 PRO A O 1
ATOM 907 N N . MET A 1 110 ? 2.934 -21.068 31.140 1.00 54.16 110 MET A N 1
ATOM 908 C CA . MET A 1 110 ? 2.536 -19.982 32.038 1.00 54.16 110 MET A CA 1
ATOM 909 C C . MET A 1 110 ? 3.265 -20.250 33.352 1.00 54.16 110 MET A C 1
ATOM 911 O O . MET A 1 110 ? 3.222 -21.370 33.856 1.00 54.16 110 MET A O 1
ATOM 915 N N . GLY A 1 111 ? 4.031 -19.279 33.844 1.00 50.25 111 GLY A N 1
ATOM 916 C CA . GLY A 1 111 ? 4.545 -19.375 35.202 1.00 50.25 111 GLY A CA 1
ATOM 917 C C . GLY A 1 111 ? 3.338 -19.453 36.128 1.00 50.25 111 GLY A C 1
ATOM 918 O O . GLY A 1 111 ? 2.608 -18.476 36.209 1.00 50.25 111 GLY A O 1
ATOM 919 N N . PHE A 1 112 ? 3.152 -20.619 36.752 1.00 46.31 112 PHE A N 1
ATOM 920 C CA . PHE A 1 112 ? 2.018 -21.003 37.597 1.00 46.31 112 PHE A CA 1
ATOM 921 C C . PHE A 1 112 ? 0.640 -20.995 36.911 1.00 46.31 112 PHE A C 1
ATOM 923 O O . PHE A 1 112 ? 0.436 -20.367 35.873 1.00 46.31 112 PHE A O 1
ATOM 930 N N . ASP A 1 113 ? -0.282 -21.778 37.480 1.00 56.03 113 ASP A N 1
ATOM 931 C CA . ASP A 1 113 ? -1.676 -21.975 37.060 1.00 56.03 113 ASP A CA 1
ATOM 932 C C . ASP A 1 113 ? -2.496 -20.673 37.138 1.00 56.03 113 ASP A C 1
ATOM 934 O O . ASP A 1 113 ? -3.423 -20.532 37.933 1.00 56.03 113 ASP A O 1
ATOM 938 N N . GLU A 1 114 ? -2.143 -19.668 36.342 1.00 53.25 114 GLU A N 1
ATOM 939 C CA . GLU A 1 114 ? -2.898 -18.426 36.278 1.00 53.25 114 GLU A CA 1
ATOM 940 C C . GLU A 1 114 ? -4.141 -18.631 35.407 1.00 53.25 114 GLU A C 1
ATOM 942 O O . GLU A 1 114 ? -4.069 -18.899 34.203 1.00 53.25 114 GLU A O 1
ATOM 947 N N . GLU A 1 115 ? -5.315 -18.492 36.016 1.00 56.03 115 GLU A N 1
ATOM 948 C CA . GLU A 1 115 ? -6.569 -18.464 35.278 1.00 56.03 115 GLU A CA 1
ATOM 949 C C . GLU A 1 115 ? -6.573 -17.314 34.265 1.00 56.03 115 GLU A C 1
ATOM 951 O O . GLU A 1 115 ? -6.166 -16.177 34.526 1.00 56.03 115 GLU A O 1
ATOM 956 N N . LYS A 1 116 ? -7.065 -17.614 33.063 1.00 56.50 116 LYS A N 1
ATOM 957 C CA . LYS A 1 116 ? -7.158 -16.643 31.978 1.00 56.50 116 LYS A CA 1
ATOM 958 C C . LYS A 1 116 ? -8.126 -15.528 32.382 1.00 56.50 116 LYS A C 1
ATOM 960 O O . LYS A 1 116 ? -9.325 -15.763 32.498 1.00 56.50 116 LYS A O 1
ATOM 965 N N . LEU A 1 117 ? -7.614 -14.308 32.544 1.00 60.78 117 LEU A N 1
ATOM 966 C CA . LEU A 1 117 ? -8.438 -13.145 32.876 1.00 60.78 117 LEU A CA 1
ATOM 967 C C . LEU A 1 117 ? -9.570 -12.950 31.851 1.00 60.78 117 LEU A C 1
ATOM 969 O O . LEU A 1 117 ? -9.348 -12.917 30.638 1.00 60.78 117 LEU A O 1
ATOM 973 N N . SER A 1 118 ? -10.790 -12.801 32.368 1.00 60.16 118 SER A N 1
ATOM 974 C CA . SER A 1 118 ? -11.984 -12.433 31.604 1.00 60.16 118 SER A CA 1
ATOM 975 C C . SER A 1 118 ? -11.830 -11.043 30.972 1.00 60.16 118 SER A C 1
ATOM 977 O O . SER A 1 118 ? -11.245 -10.136 31.564 1.00 60.16 118 SER A O 1
ATOM 979 N N . PHE A 1 119 ? -12.396 -10.858 29.773 1.00 47.38 119 PHE A N 1
ATOM 980 C CA . PHE A 1 119 ? -12.260 -9.647 28.947 1.00 47.38 119 PHE A CA 1
ATOM 981 C C . PHE A 1 119 ? -12.724 -8.333 29.613 1.00 47.38 119 PHE A C 1
ATOM 983 O O . PHE A 1 119 ? -12.408 -7.266 29.094 1.00 47.38 119 PHE A O 1
ATOM 990 N N . HIS A 1 120 ? -13.440 -8.384 30.742 1.00 52.78 120 HIS A N 1
ATOM 991 C CA . HIS A 1 120 ? -14.040 -7.215 31.406 1.00 52.78 120 HIS A CA 1
ATOM 992 C C . HIS A 1 120 ? -13.473 -6.926 32.807 1.00 52.78 120 HIS A C 1
ATOM 994 O O . HIS A 1 120 ? -14.118 -6.251 33.607 1.00 52.78 120 HIS A O 1
ATOM 1000 N N . VAL A 1 121 ? -12.279 -7.430 33.133 1.00 41.75 121 VAL A N 1
ATOM 1001 C CA . VAL A 1 121 ? -11.662 -7.203 34.449 1.00 41.75 121 VAL A CA 1
ATOM 1002 C C . VAL A 1 121 ? -10.696 -6.016 34.399 1.00 41.75 121 VAL A C 1
ATOM 1004 O O . VAL A 1 121 ? -9.725 -6.010 33.642 1.00 41.75 121 VAL A O 1
ATOM 1007 N N . SER A 1 122 ? -10.943 -5.007 35.237 1.00 49.09 122 SER A N 1
ATOM 1008 C CA . SER A 1 122 ? -10.058 -3.853 35.427 1.00 49.09 122 SER A CA 1
ATOM 1009 C C . SER A 1 122 ? -8.764 -4.277 36.126 1.00 49.09 122 SER A C 1
ATOM 1011 O O . SER A 1 122 ? -8.750 -4.527 37.331 1.00 49.09 122 SER A O 1
ATOM 1013 N N . VAL A 1 123 ? -7.658 -4.349 35.384 1.00 46.56 123 VAL A N 1
ATOM 1014 C CA . VAL A 1 123 ? -6.355 -4.754 35.934 1.00 46.56 123 VAL A CA 1
ATOM 1015 C C . VAL A 1 123 ? -5.632 -3.533 36.513 1.00 46.56 123 VAL A C 1
ATOM 1017 O O . VAL A 1 123 ? -5.338 -2.578 35.791 1.00 46.56 123 VAL A O 1
ATOM 1020 N N . ARG A 1 124 ? -5.300 -3.548 37.812 1.00 39.47 124 ARG A N 1
ATOM 1021 C CA . ARG A 1 124 ? -4.359 -2.567 38.380 1.00 39.47 124 ARG A CA 1
ATOM 1022 C C . ARG A 1 124 ? -2.953 -2.928 37.912 1.00 39.47 124 ARG A C 1
ATOM 1024 O O . ARG A 1 124 ? -2.456 -4.009 38.210 1.00 39.47 124 ARG A O 1
ATOM 1031 N N . LYS A 1 125 ? -2.294 -2.019 37.193 1.00 34.69 125 LYS A N 1
ATOM 1032 C CA . LYS A 1 125 ? -0.885 -2.169 36.819 1.00 34.69 125 LYS A CA 1
ATOM 1033 C C . LYS A 1 125 ? -0.045 -2.066 38.097 1.00 34.69 125 LYS A C 1
ATOM 1035 O O . LYS A 1 125 ? 0.145 -0.966 38.608 1.00 34.69 125 LYS A O 1
ATOM 1040 N N . ILE A 1 126 ? 0.425 -3.193 38.633 1.00 32.59 126 ILE A N 1
ATOM 1041 C CA . ILE A 1 126 ? 1.406 -3.178 39.723 1.00 32.59 126 ILE A CA 1
ATOM 1042 C C . ILE A 1 126 ? 2.706 -2.657 39.109 1.00 32.59 126 ILE A C 1
ATOM 1044 O O . ILE A 1 126 ? 3.368 -3.339 38.328 1.00 32.59 126 ILE A O 1
ATOM 1048 N N . SER A 1 127 ? 3.016 -1.394 39.390 1.00 26.91 127 SER A N 1
ATOM 1049 C CA . SER A 1 127 ? 4.300 -0.784 39.073 1.00 26.91 127 SER A CA 1
ATOM 1050 C C . SER A 1 127 ? 5.416 -1.641 39.662 1.00 26.91 127 SER A C 1
ATOM 1052 O O . SER A 1 127 ? 5.386 -1.957 40.851 1.00 26.91 127 SER A O 1
ATOM 1054 N N . THR A 1 128 ? 6.392 -1.982 38.822 1.00 28.89 128 THR A N 1
ATOM 1055 C CA . THR A 1 128 ? 7.713 -2.503 39.187 1.00 28.89 128 THR A CA 1
ATOM 1056 C C . THR A 1 128 ? 8.170 -1.917 40.521 1.00 28.89 128 THR A C 1
ATOM 1058 O O . THR A 1 128 ? 8.436 -0.714 40.603 1.00 28.89 128 THR A O 1
ATOM 1061 N N . LYS A 1 129 ? 8.228 -2.746 41.571 1.00 31.92 129 LYS A N 1
ATOM 1062 C CA . LYS A 1 129 ? 8.864 -2.356 42.829 1.00 31.92 129 LYS A CA 1
ATOM 1063 C C . LYS A 1 129 ? 10.317 -2.015 42.499 1.00 31.92 129 LYS A C 1
ATOM 1065 O O . LYS A 1 129 ? 11.070 -2.877 42.053 1.00 31.92 129 LYS A O 1
ATOM 1070 N N . LYS A 1 130 ? 10.666 -0.734 42.645 1.00 30.17 130 LYS A N 1
ATOM 1071 C CA . LYS A 1 130 ? 12.051 -0.264 42.696 1.00 30.17 130 LYS A CA 1
ATOM 1072 C C . LYS A 1 130 ? 12.773 -1.098 43.756 1.00 30.17 130 LYS A C 1
ATOM 1074 O O . LYS A 1 130 ? 12.250 -1.251 44.856 1.00 30.17 130 LYS A O 1
ATOM 1079 N N . SER A 1 131 ? 13.943 -1.632 43.419 1.00 35.75 131 SER A N 1
ATOM 1080 C CA . SER A 1 131 ? 14.880 -2.145 44.412 1.00 35.75 131 SER A CA 1
ATOM 1081 C C . SER A 1 131 ? 15.388 -0.957 45.227 1.00 35.75 131 SER A C 1
ATOM 1083 O O . SER A 1 131 ? 16.276 -0.220 44.801 1.00 35.75 131 SER A O 1
ATOM 1085 N N . THR A 1 132 ? 14.777 -0.741 46.375 1.00 35.12 132 THR A N 1
ATOM 1086 C CA . THR A 1 132 ? 15.332 0.047 47.466 1.00 35.12 132 THR A CA 1
ATOM 1087 C C . THR A 1 132 ? 15.132 -0.808 48.695 1.00 35.12 132 THR A C 1
ATOM 1089 O O . THR A 1 132 ? 13.985 -1.080 49.034 1.00 35.12 132 THR A O 1
ATOM 1092 N N . ASP A 1 133 ? 16.223 -1.303 49.273 1.00 32.75 133 ASP A N 1
ATOM 1093 C CA . ASP A 1 133 ? 16.464 -1.104 50.698 1.00 32.75 133 ASP A CA 1
ATOM 1094 C C . ASP A 1 133 ? 17.923 -1.411 51.086 1.00 32.75 133 ASP A C 1
ATOM 1096 O O . ASP A 1 133 ? 18.633 -2.078 50.326 1.00 32.75 133 ASP A O 1
ATOM 1100 N N . PRO A 1 134 ? 18.398 -0.798 52.189 1.00 40.97 134 PRO A N 1
ATOM 1101 C CA . PRO A 1 134 ? 19.790 -0.451 52.433 1.00 40.97 134 PRO A CA 1
ATOM 1102 C C . PRO A 1 134 ? 20.514 -1.444 53.358 1.00 40.97 134 PRO A C 1
ATOM 1104 O O . PRO A 1 134 ? 19.916 -2.336 53.948 1.00 40.97 134 PRO A O 1
ATOM 1107 N N . LEU A 1 135 ? 21.830 -1.237 53.451 1.00 34.94 135 LEU A N 1
ATOM 1108 C CA . LEU A 1 135 ? 22.805 -1.818 54.381 1.00 34.94 135 LEU A CA 1
ATOM 1109 C C . LEU A 1 135 ? 22.230 -2.359 55.703 1.00 34.94 135 LEU A C 1
ATOM 1111 O O . LEU A 1 135 ? 21.650 -1.606 56.482 1.00 34.94 135 LEU A O 1
ATOM 1115 N N . LEU A 1 136 ? 22.564 -3.614 56.011 1.00 35.03 136 LEU A N 1
ATOM 1116 C CA . LEU A 1 136 ? 22.780 -4.095 57.375 1.00 35.03 136 LEU A CA 1
ATOM 1117 C C . LEU A 1 136 ? 24.023 -4.996 57.374 1.00 35.03 136 LEU A C 1
ATOM 1119 O O . LEU A 1 136 ? 24.027 -6.097 56.829 1.00 35.03 136 LEU A O 1
ATOM 1123 N N . ASP A 1 137 ? 25.083 -4.425 57.933 1.00 34.12 137 ASP A N 1
ATOM 1124 C CA . ASP A 1 137 ? 26.311 -5.058 58.407 1.00 34.12 137 ASP A CA 1
ATOM 1125 C C . ASP A 1 137 ? 25.988 -6.119 59.479 1.00 34.12 137 ASP A C 1
ATOM 1127 O O . ASP A 1 137 ? 25.036 -5.914 60.227 1.00 34.12 137 ASP A O 1
ATOM 1131 N N . TYR A 1 138 ? 26.739 -7.228 59.535 1.00 31.50 138 TYR A N 1
ATOM 1132 C CA . TYR A 1 138 ? 27.246 -7.849 60.771 1.00 31.50 138 TYR A CA 1
ATOM 1133 C C . TYR A 1 138 ? 28.069 -9.123 60.478 1.00 31.50 138 TYR A C 1
ATOM 1135 O O . TYR A 1 138 ? 27.512 -10.167 60.133 1.00 31.50 138 TYR A O 1
ATOM 1143 N N . ARG A 1 139 ? 29.359 -9.008 60.831 1.00 34.59 139 ARG A N 1
ATOM 1144 C CA . ARG A 1 139 ? 30.425 -10.009 61.072 1.00 34.59 139 ARG A CA 1
ATOM 1145 C C . ARG A 1 139 ? 31.325 -10.411 59.909 1.00 34.59 139 ARG A C 1
ATOM 1147 O O . ARG A 1 139 ? 30.874 -11.141 59.005 1.00 34.59 139 ARG A O 1
#

Organism: NCBI:txid1348612